Protein AF-A0A1A8E3N5-F1 (afdb_monomer_lite)

Secondary structure (DSSP, 8-state):
-HHHHHHTT--HHHHHHHHTS-HHHHHH--HHHHHHH-TTTHHHHHHHHHHHHHHHHHHTS-S-------

Structure (mmCIF, N/CA/C/O backbone):
data_AF-A0A1A8E3N5-F1
#
_entry.id   AF-A0A1A8E3N5-F1
#
loop_
_atom_site.group_PDB
_atom_site.id
_atom_site.type_symbol
_atom_site.label_atom_id
_atom_site.label_alt_id
_atom_site.label_comp_id
_atom_site.label_asym_id
_atom_site.label_entity_id
_atom_site.label_seq_id
_atom_site.pdbx_PDB_ins_code
_atom_site.Cartn_x
_atom_site.Cartn_y
_atom_site.Cartn_z
_atom_site.occupancy
_atom_site.B_iso_or_equiv
_atom_site.auth_seq_id
_atom_site.auth_comp_id
_atom_site.auth_asym_id
_atom_site.auth_atom_id
_atom_site.pdbx_PDB_model_num
ATOM 1 N N . VAL A 1 1 ? -0.448 -6.827 -6.018 1.00 87.25 1 VAL A N 1
ATOM 2 C CA . VAL A 1 1 ? -0.633 -5.774 -4.988 1.00 87.25 1 VAL A CA 1
ATOM 3 C C . VAL A 1 1 ? -1.276 -6.329 -3.728 1.00 87.25 1 VAL A C 1
ATOM 5 O O . VAL A 1 1 ? -0.654 -6.264 -2.680 1.00 87.25 1 VAL A O 1
ATOM 8 N N . ARG A 1 2 ? -2.463 -6.938 -3.824 1.00 89.50 2 ARG A N 1
ATOM 9 C CA . ARG A 1 2 ? -3.199 -7.493 -2.676 1.00 89.50 2 ARG A CA 1
ATOM 10 C C . ARG A 1 2 ? -2.369 -8.441 -1.791 1.00 89.50 2 ARG A C 1
ATOM 12 O O . ARG A 1 2 ? -2.185 -8.149 -0.619 1.00 89.50 2 ARG A O 1
ATOM 19 N N . ALA A 1 3 ? -1.723 -9.443 -2.392 1.00 90.69 3 ALA A N 1
ATOM 20 C CA . ALA A 1 3 ? -0.826 -10.363 -1.680 1.00 90.69 3 ALA A CA 1
ATOM 21 C C . ALA A 1 3 ? 0.351 -9.664 -0.967 1.00 90.69 3 ALA A C 1
ATOM 23 O O . ALA A 1 3 ? 0.773 -10.085 0.104 1.00 90.69 3 ALA A O 1
ATOM 24 N N . TRP A 1 4 ? 0.874 -8.570 -1.533 1.00 90.06 4 TRP A N 1
ATOM 25 C CA . TRP A 1 4 ? 1.936 -7.791 -0.894 1.00 90.06 4 TRP A CA 1
ATOM 26 C C . TRP A 1 4 ? 1.421 -7.039 0.338 1.00 90.06 4 TRP A C 1
ATOM 28 O O . TRP A 1 4 ? 2.107 -6.994 1.356 1.00 90.06 4 TRP A O 1
ATOM 38 N N . LEU A 1 5 ? 0.207 -6.486 0.262 1.00 90.94 5 LEU A N 1
ATOM 39 C CA . LEU A 1 5 ? -0.422 -5.811 1.395 1.00 90.94 5 LEU A CA 1
ATOM 40 C C . LEU A 1 5 ? -0.715 -6.795 2.538 1.00 90.94 5 LEU A C 1
ATOM 42 O O . LEU A 1 5 ? -0.447 -6.485 3.696 1.00 90.94 5 LEU A O 1
ATOM 46 N N . GLU A 1 6 ? -1.200 -7.994 2.206 1.00 91.44 6 GLU A N 1
ATOM 47 C CA . GLU A 1 6 ? -1.435 -9.066 3.184 1.00 91.44 6 GLU A CA 1
ATOM 48 C C . GLU A 1 6 ? -0.129 -9.535 3.827 1.00 91.44 6 GLU A C 1
ATOM 50 O O . GLU A 1 6 ? -0.045 -9.630 5.048 1.00 91.44 6 GLU A O 1
ATOM 55 N N . TYR A 1 7 ? 0.923 -9.737 3.028 1.00 90.94 7 TYR A N 1
ATOM 56 C CA . TYR A 1 7 ? 2.246 -10.114 3.531 1.00 90.94 7 TYR A CA 1
ATOM 57 C C . TYR A 1 7 ? 2.852 -9.058 4.467 1.00 90.94 7 TYR A C 1
ATOM 59 O O . TYR A 1 7 ? 3.569 -9.388 5.408 1.00 90.94 7 TYR A O 1
ATOM 67 N N . ARG A 1 8 ? 2.570 -7.772 4.230 1.00 87.75 8 ARG A N 1
ATOM 68 C CA . ARG A 1 8 ? 3.000 -6.676 5.112 1.00 87.75 8 ARG A CA 1
ATOM 69 C C . ARG A 1 8 ? 2.200 -6.589 6.415 1.00 87.75 8 ARG A C 1
ATOM 71 O O . ARG A 1 8 ? 2.614 -5.845 7.300 1.00 87.75 8 ARG A O 1
ATOM 78 N N . GLY A 1 9 ? 1.104 -7.336 6.541 1.00 89.69 9 GLY A N 1
ATOM 79 C CA . GLY A 1 9 ? 0.258 -7.344 7.732 1.00 89.69 9 GLY A CA 1
ATOM 80 C C . GLY A 1 9 ? -0.680 -6.141 7.839 1.00 89.69 9 GLY A C 1
ATOM 81 O O . GLY A 1 9 ? -1.053 -5.774 8.950 1.00 89.69 9 GLY A O 1
ATOM 82 N N . PHE A 1 10 ? -1.044 -5.511 6.716 1.00 90.81 10 PHE A N 1
ATOM 83 C CA . PHE A 1 10 ? -2.060 -4.453 6.714 1.00 90.81 10 PHE A CA 1
ATOM 84 C C . PHE A 1 10 ? -3.460 -5.016 6.983 1.00 90.81 10 PHE A C 1
ATOM 86 O O . PHE A 1 10 ? -3.747 -6.188 6.721 1.00 90.81 10 PHE A O 1
ATOM 93 N N . SER A 1 11 ? -4.360 -4.161 7.467 1.00 91.12 11 SER A N 1
ATOM 94 C CA . SER A 1 11 ? -5.748 -4.529 7.735 1.00 91.12 11 SER A CA 1
ATOM 95 C C . SER A 1 11 ? -6.476 -4.983 6.468 1.00 91.12 11 SER A C 1
ATOM 97 O O . SER A 1 11 ? -6.208 -4.510 5.360 1.00 91.12 11 SER A O 1
ATOM 99 N N . ARG A 1 12 ? -7.479 -5.858 6.625 1.00 89.69 12 ARG A N 1
ATOM 100 C CA . ARG A 1 12 ? -8.305 -6.336 5.500 1.00 89.69 12 ARG A CA 1
ATOM 101 C C . ARG A 1 12 ? -8.962 -5.187 4.737 1.00 89.69 12 ARG A C 1
ATOM 103 O O . ARG A 1 12 ? -9.123 -5.290 3.525 1.00 89.69 12 ARG A O 1
ATOM 110 N N . ILE A 1 13 ? -9.307 -4.099 5.430 1.00 90.38 13 ILE A N 1
ATOM 111 C CA . ILE A 1 13 ? -9.875 -2.888 4.822 1.00 90.38 13 ILE A CA 1
ATOM 112 C C . ILE A 1 13 ? -8.850 -2.268 3.867 1.00 90.38 13 ILE A C 1
ATOM 114 O O . ILE A 1 13 ? -9.142 -2.093 2.690 1.00 90.38 13 ILE A O 1
ATOM 118 N N . THR A 1 14 ? -7.619 -2.039 4.328 1.00 90.25 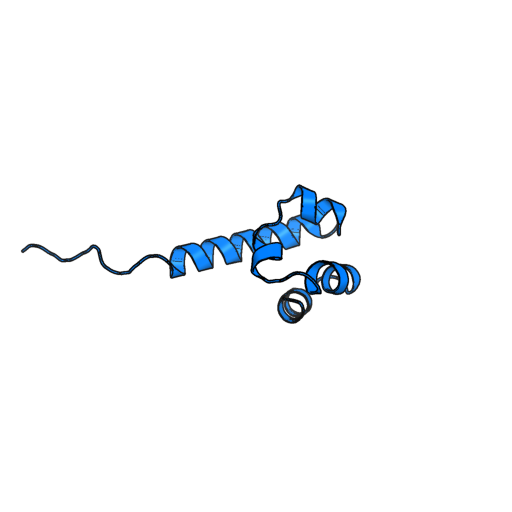14 THR A N 1
ATOM 119 C CA . THR A 1 14 ? -6.511 -1.516 3.516 1.00 90.25 14 THR A CA 1
ATOM 120 C C . THR A 1 14 ? -6.182 -2.427 2.338 1.00 90.25 14 THR A C 1
ATOM 122 O O . THR A 1 14 ? -6.025 -1.955 1.214 1.00 90.25 14 THR A O 1
ATOM 125 N N . VAL A 1 15 ? -6.143 -3.742 2.567 1.00 91.81 15 VAL A N 1
ATOM 126 C CA . VAL A 1 15 ? -5.939 -4.752 1.520 1.00 91.81 15 VAL A CA 1
ATOM 127 C C . VAL A 1 15 ? -7.055 -4.701 0.478 1.00 91.81 15 VAL A C 1
ATOM 129 O O . VAL A 1 15 ? -6.778 -4.846 -0.709 1.00 91.81 15 VAL A O 1
ATOM 132 N N . SER A 1 16 ? -8.308 -4.497 0.884 1.00 91.69 16 SER A N 1
ATOM 133 C CA . SER A 1 16 ? -9.436 -4.418 -0.046 1.00 91.69 16 SER A CA 1
ATOM 134 C C . SER A 1 16 ? -9.441 -3.096 -0.818 1.00 91.69 16 SER A C 1
ATOM 136 O O . SER A 1 16 ? -9.589 -3.115 -2.036 1.00 91.69 16 SER A O 1
ATOM 138 N N . SER A 1 17 ? -9.205 -1.965 -0.147 1.00 89.88 17 SER A N 1
ATOM 139 C CA . SER A 1 17 ? -9.235 -0.635 -0.767 1.00 89.88 17 SER A CA 1
ATOM 140 C C . SER A 1 17 ? -8.042 -0.365 -1.685 1.00 89.88 17 SER A C 1
ATOM 142 O O . SER A 1 17 ? -8.206 0.216 -2.752 1.00 89.88 17 SER A O 1
ATOM 144 N N . LEU A 1 18 ? -6.836 -0.799 -1.309 1.00 90.19 18 LEU A N 1
ATOM 145 C CA . LEU A 1 18 ? -5.634 -0.632 -2.136 1.00 90.19 18 LEU A CA 1
ATOM 146 C C . LEU A 1 18 ? -5.387 -1.832 -3.059 1.00 90.19 18 LEU A C 1
ATOM 148 O O . LEU A 1 18 ? -4.684 -1.711 -4.058 1.00 90.19 18 LEU A O 1
ATOM 152 N N . GLY A 1 19 ? -5.956 -3.000 -2.753 1.00 90.19 19 GLY A N 1
ATOM 153 C CA . GLY A 1 19 ? -5.778 -4.215 -3.549 1.00 90.19 19 GLY A CA 1
ATOM 154 C C . GLY A 1 19 ? -6.541 -4.228 -4.870 1.00 90.19 19 GLY A C 1
ATOM 155 O O . GLY A 1 19 ? -6.190 -5.035 -5.729 1.00 90.19 19 GLY A O 1
ATOM 156 N N . VAL A 1 20 ? -7.536 -3.349 -5.045 1.00 90.44 20 VAL A N 1
ATOM 157 C CA . VAL A 1 20 ? -8.210 -3.118 -6.339 1.00 90.44 20 VAL A CA 1
ATOM 158 C C . VAL A 1 20 ? -7.376 -2.258 -7.291 1.00 90.44 20 VAL A C 1
ATOM 160 O O . VAL A 1 20 ? -7.623 -2.258 -8.494 1.00 90.44 20 VAL A O 1
ATOM 163 N N . LEU A 1 21 ? -6.380 -1.537 -6.769 1.00 90.06 21 LEU A N 1
ATOM 164 C CA . LEU A 1 21 ? -5.498 -0.697 -7.568 1.00 90.06 21 LEU A CA 1
ATOM 165 C C . LEU A 1 21 ? -4.407 -1.536 -8.235 1.00 90.06 21 LEU A C 1
ATOM 167 O O . LEU A 1 21 ? -3.875 -2.500 -7.673 1.00 90.06 21 LEU A O 1
ATOM 171 N N . THR A 1 22 ? -4.016 -1.125 -9.437 1.00 89.88 22 THR A N 1
ATOM 172 C CA . THR A 1 22 ? -2.853 -1.708 -10.112 1.00 89.88 22 THR A CA 1
ATOM 173 C C . THR A 1 22 ? -1.550 -1.259 -9.447 1.00 89.88 22 THR A C 1
ATOM 175 O O . THR A 1 22 ? -1.492 -0.222 -8.784 1.00 89.88 22 THR A O 1
ATOM 178 N N . GLY A 1 23 ? -0.462 -2.014 -9.651 1.00 87.75 23 GLY A N 1
ATOM 179 C CA . GLY A 1 23 ? 0.848 -1.674 -9.077 1.00 87.75 23 GLY A CA 1
ATOM 180 C C . GLY A 1 23 ? 1.318 -0.266 -9.450 1.00 87.75 23 GLY A C 1
ATOM 181 O O . GLY A 1 23 ? 1.865 0.440 -8.610 1.00 87.75 23 GLY A O 1
ATOM 182 N N . ARG A 1 24 ? 1.018 0.185 -10.674 1.00 88.62 24 ARG A N 1
ATOM 183 C CA . ARG A 1 24 ? 1.340 1.538 -11.138 1.00 88.62 24 ARG A CA 1
ATOM 184 C C . ARG A 1 24 ? 0.519 2.612 -10.428 1.00 88.62 24 ARG A C 1
ATOM 186 O O . ARG A 1 24 ? 1.086 3.623 -10.036 1.00 88.62 24 ARG A O 1
ATOM 193 N N . GLN A 1 25 ? -0.784 2.392 -10.245 1.00 90.44 25 GLN A N 1
ATOM 194 C CA . GLN A 1 25 ? -1.646 3.330 -9.518 1.00 90.44 25 GLN A CA 1
ATOM 195 C C . GLN A 1 25 ? -1.219 3.437 -8.058 1.00 90.44 25 GLN A C 1
ATOM 197 O O . GLN A 1 25 ? -1.033 4.544 -7.573 1.00 90.44 25 GLN A O 1
ATOM 202 N N . LEU A 1 26 ? -0.974 2.306 -7.391 1.00 90.56 26 LEU A N 1
ATOM 203 C CA . LEU A 1 26 ? -0.549 2.301 -5.994 1.00 90.56 26 LEU A CA 1
ATOM 204 C C . LEU A 1 26 ? 0.806 2.999 -5.804 1.00 90.56 26 LEU A C 1
ATOM 206 O O . LEU A 1 26 ? 0.963 3.799 -4.887 1.00 90.56 26 LEU A O 1
ATOM 210 N N . LEU A 1 27 ? 1.777 2.739 -6.685 1.00 89.19 27 LEU A N 1
ATOM 211 C CA . LEU A 1 27 ? 3.054 3.456 -6.676 1.00 89.19 27 LEU A CA 1
ATOM 212 C C . LEU A 1 27 ? 2.870 4.941 -7.044 1.00 89.19 27 LEU A C 1
ATOM 214 O O . LEU A 1 27 ? 3.625 5.779 -6.575 1.00 89.19 27 LEU A O 1
ATOM 218 N N . GLY A 1 28 ? 1.867 5.312 -7.833 1.00 88.88 28 GLY A N 1
ATOM 219 C CA . GLY A 1 28 ? 1.573 6.710 -8.157 1.00 88.88 28 GLY A CA 1
ATOM 220 C C . GLY A 1 28 ? 0.932 7.518 -7.023 1.00 88.88 28 GLY A C 1
ATOM 221 O O . GLY A 1 28 ? 0.969 8.742 -7.081 1.00 88.88 28 GLY A O 1
ATOM 222 N N . MET A 1 29 ? 0.365 6.870 -6.000 1.00 90.94 29 MET A N 1
ATOM 223 C CA . MET A 1 29 ? -0.363 7.564 -4.930 1.00 90.94 29 MET A CA 1
ATOM 224 C C . MET A 1 29 ? 0.553 8.417 -4.048 1.00 90.94 29 MET A C 1
ATOM 226 O O . MET A 1 29 ? 1.658 8.002 -3.669 1.00 90.94 29 MET A O 1
ATOM 230 N N . SER A 1 30 ? 0.051 9.594 -3.668 1.00 90.25 30 SER A N 1
ATOM 231 C CA . SER A 1 30 ? 0.696 10.466 -2.690 1.00 90.25 30 SER A CA 1
ATOM 232 C C . SER A 1 30 ? 0.320 10.062 -1.267 1.00 90.25 30 SER A C 1
ATOM 234 O O . SER A 1 30 ? -0.622 9.305 -1.027 1.00 90.25 30 SER A O 1
ATOM 236 N N . LYS A 1 31 ? 1.065 10.582 -0.288 1.00 89.62 31 LYS A N 1
ATOM 237 C CA . LYS A 1 31 ? 0.779 10.342 1.131 1.00 89.62 31 LYS A CA 1
ATOM 238 C C . LYS A 1 31 ? -0.658 10.734 1.486 1.00 89.62 31 LYS A C 1
ATOM 240 O O . LYS A 1 31 ? -1.307 9.997 2.222 1.00 89.62 31 LYS A O 1
ATOM 245 N N . ASP A 1 32 ? -1.143 11.847 0.944 1.00 92.44 32 ASP A N 1
ATOM 246 C CA . ASP A 1 32 ? -2.505 12.342 1.145 1.00 92.44 32 ASP A CA 1
ATOM 247 C C . ASP A 1 32 ? -3.555 11.395 0.566 1.00 92.44 32 ASP A C 1
ATOM 249 O O . ASP A 1 32 ? -4.476 11.025 1.291 1.00 92.44 32 ASP A O 1
ATOM 253 N N . ASP A 1 33 ? -3.365 10.895 -0.661 1.00 91.38 33 ASP A N 1
ATOM 254 C CA . ASP A 1 33 ? -4.267 9.905 -1.262 1.00 91.38 33 ASP A CA 1
ATOM 255 C C . ASP A 1 33 ? -4.391 8.666 -0.371 1.00 91.38 33 ASP A C 1
ATOM 257 O O . ASP A 1 33 ? -5.491 8.228 -0.047 1.00 91.38 33 ASP A O 1
ATOM 261 N N . ILE A 1 34 ? -3.270 8.128 0.116 1.00 91.31 34 ILE A N 1
ATOM 262 C CA . ILE A 1 34 ? -3.284 6.956 1.003 1.00 91.31 34 ILE A CA 1
ATOM 263 C C . ILE A 1 34 ? -3.988 7.290 2.329 1.00 91.31 34 ILE A C 1
ATOM 265 O O . ILE A 1 34 ? -4.709 6.455 2.878 1.00 91.31 34 ILE A O 1
ATOM 269 N N . ARG A 1 35 ? -3.819 8.516 2.838 1.00 90.62 35 ARG A N 1
ATOM 270 C CA . ARG A 1 35 ? -4.438 8.989 4.083 1.00 90.62 35 ARG A CA 1
ATOM 271 C C . ARG A 1 35 ? -5.953 9.131 3.974 1.00 90.62 35 ARG A C 1
ATOM 273 O O . ARG A 1 35 ? -6.624 8.904 4.974 1.00 90.62 35 ARG A O 1
ATOM 280 N N . THR A 1 36 ? -6.484 9.441 2.788 1.00 90.44 36 THR A N 1
ATOM 281 C CA . THR A 1 36 ? -7.940 9.447 2.555 1.00 90.44 36 THR A CA 1
ATOM 282 C C . THR A 1 36 ? -8.547 8.047 2.636 1.00 90.44 36 THR A C 1
ATOM 284 O O . THR A 1 36 ? -9.668 7.889 3.108 1.00 90.44 36 THR A O 1
ATOM 287 N N . VAL A 1 37 ? -7.794 7.021 2.226 1.00 87.38 37 VAL A N 1
ATOM 288 C CA . VAL A 1 37 ? -8.261 5.629 2.202 1.00 87.38 37 VAL A CA 1
ATOM 289 C C . VAL A 1 37 ? -8.068 4.946 3.559 1.00 87.38 37 VAL A C 1
ATOM 291 O O . VAL A 1 37 ? -8.952 4.229 4.024 1.00 87.38 37 VAL A O 1
ATOM 294 N N . CYS A 1 38 ? -6.905 5.133 4.194 1.00 86.62 38 CYS A N 1
ATOM 295 C CA . CYS A 1 38 ? -6.534 4.494 5.461 1.00 86.62 38 CYS A CA 1
ATOM 296 C C . CYS A 1 38 ? -5.654 5.427 6.318 1.00 86.62 38 CYS A C 1
ATOM 298 O O . CYS A 1 38 ? -4.431 5.276 6.312 1.00 86.62 38 CYS A O 1
ATOM 300 N N . PRO A 1 39 ? -6.223 6.371 7.087 1.00 87.12 39 PRO A N 1
ATOM 301 C CA . PRO A 1 39 ? -5.443 7.373 7.822 1.00 87.12 39 PRO A CA 1
ATOM 302 C C . PRO A 1 39 ? -4.516 6.775 8.890 1.00 87.12 39 PRO A C 1
ATOM 304 O O . PRO A 1 39 ? -3.428 7.305 9.113 1.00 87.12 39 PRO A O 1
ATOM 307 N N . GLU A 1 40 ? -4.916 5.662 9.509 1.00 89.88 40 GLU A N 1
ATOM 308 C CA . GLU A 1 40 ? -4.155 4.970 10.560 1.00 89.88 40 GLU A CA 1
ATOM 309 C C . GLU A 1 40 ? -2.909 4.257 10.010 1.00 89.88 40 GLU A C 1
ATOM 311 O O . GLU A 1 40 ? -1.844 4.269 10.627 1.00 89.88 40 GLU A O 1
ATOM 316 N N . GLU A 1 41 ? -3.015 3.668 8.815 1.00 90.00 41 GLU A N 1
ATOM 317 C CA . GLU A 1 41 ? -1.941 2.874 8.202 1.00 90.00 41 GLU A CA 1
ATOM 318 C C . GLU A 1 41 ? -1.181 3.626 7.098 1.00 90.00 41 GLU A C 1
ATOM 320 O O . GLU A 1 41 ? -0.155 3.145 6.612 1.00 90.00 41 GLU A O 1
ATOM 325 N N . ALA A 1 42 ? -1.620 4.835 6.733 1.00 89.31 42 ALA A N 1
ATOM 326 C CA . ALA A 1 42 ? -1.067 5.592 5.611 1.00 89.31 42 ALA A CA 1
ATOM 327 C C . ALA A 1 42 ? 0.435 5.847 5.718 1.00 89.31 42 ALA A C 1
ATOM 329 O O . ALA 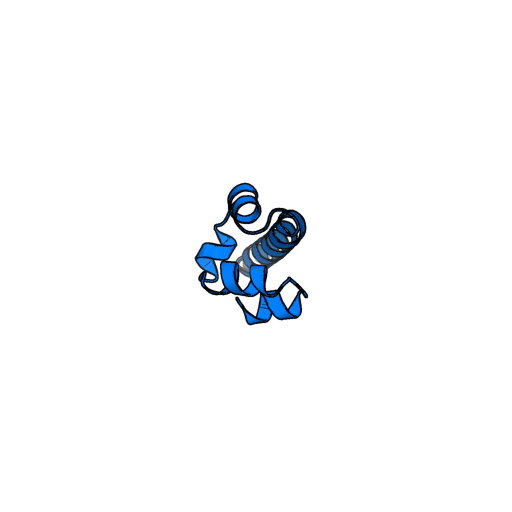A 1 42 ? 1.151 5.744 4.723 1.00 89.31 42 ALA A O 1
ATOM 330 N N . GLY A 1 43 ? 0.934 6.133 6.924 1.00 90.44 43 GLY A N 1
ATOM 331 C CA . GLY A 1 43 ? 2.368 6.314 7.153 1.00 90.44 43 GLY A CA 1
ATOM 332 C C . GLY A 1 43 ? 3.178 5.059 6.815 1.00 90.44 43 GLY A C 1
ATOM 333 O O . GLY A 1 43 ? 4.199 5.148 6.134 1.00 90.44 43 GLY A O 1
ATOM 334 N N . LYS A 1 44 ? 2.688 3.884 7.231 1.00 91.50 44 LYS A N 1
ATOM 335 C CA . LYS A 1 44 ? 3.340 2.592 6.978 1.00 91.50 44 LYS A CA 1
ATOM 336 C C . LYS A 1 44 ? 3.281 2.216 5.498 1.00 91.50 44 LYS A C 1
ATOM 338 O O . LYS A 1 44 ? 4.298 1.818 4.935 1.00 91.50 44 LYS A O 1
ATOM 343 N N . VAL A 1 45 ? 2.117 2.371 4.862 1.00 91.19 45 VAL A N 1
ATOM 344 C CA . VAL A 1 45 ? 1.930 2.078 3.431 1.00 91.19 45 VAL A CA 1
ATOM 345 C C . VAL A 1 45 ? 2.826 2.979 2.580 1.00 91.19 45 VAL A C 1
ATOM 347 O O . VAL A 1 45 ? 3.556 2.476 1.728 1.00 91.19 45 VAL A O 1
ATOM 350 N N . PHE A 1 46 ? 2.837 4.290 2.838 1.00 91.38 46 PHE A N 1
ATOM 351 C CA . PHE A 1 46 ? 3.663 5.237 2.088 1.00 91.38 46 PHE A C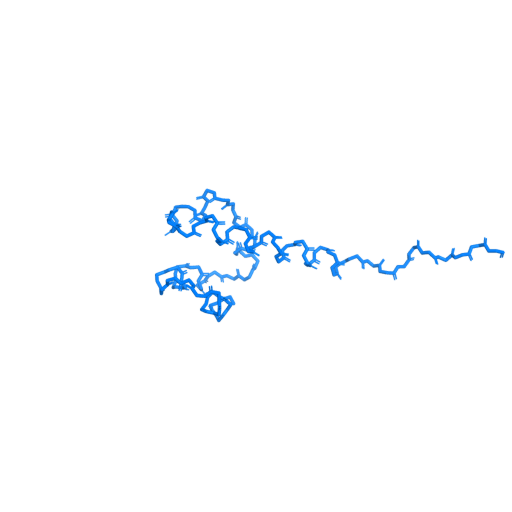A 1
ATOM 352 C C . PHE A 1 46 ? 5.157 4.935 2.233 1.00 91.38 46 PHE A C 1
ATOM 354 O O . PHE A 1 46 ? 5.874 4.908 1.237 1.00 91.38 46 PHE A O 1
ATOM 361 N N . PHE A 1 47 ? 5.626 4.642 3.451 1.00 91.75 47 PHE A N 1
A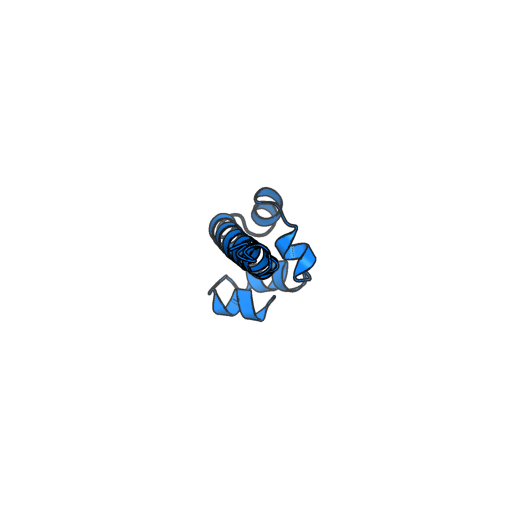TOM 362 C CA . PHE A 1 47 ? 7.024 4.277 3.691 1.00 91.75 47 PHE A CA 1
ATOM 363 C C . PHE A 1 47 ? 7.433 3.026 2.904 1.00 91.75 47 PHE A C 1
ATOM 365 O O . PHE A 1 47 ? 8.470 2.997 2.243 1.00 91.75 47 PHE A O 1
ATOM 372 N N . GLN A 1 48 ? 6.580 2.005 2.917 1.00 91.31 48 GLN A N 1
ATOM 373 C CA . GLN A 1 48 ? 6.808 0.767 2.184 1.00 91.31 48 GLN A CA 1
ATOM 374 C C . GLN A 1 48 ? 6.800 0.973 0.660 1.00 91.31 48 GLN A C 1
ATOM 376 O O . GLN A 1 48 ? 7.641 0.408 -0.040 1.00 91.31 48 GLN A O 1
ATOM 381 N N . LEU A 1 49 ? 5.902 1.816 0.142 1.00 91.31 49 LEU A N 1
ATOM 382 C CA . LEU A 1 49 ? 5.878 2.183 -1.275 1.00 91.31 49 LEU A CA 1
ATOM 383 C C . LEU A 1 49 ? 7.118 2.970 -1.690 1.00 91.31 49 LEU A C 1
ATOM 385 O O . LEU A 1 49 ? 7.647 2.711 -2.766 1.00 91.31 49 LEU A O 1
ATOM 389 N N . GLN A 1 50 ? 7.609 3.882 -0.847 1.00 91.12 50 GLN A N 1
ATOM 390 C CA . GLN A 1 50 ? 8.868 4.585 -1.100 1.00 91.12 50 GLN A CA 1
ATOM 391 C C . GLN A 1 50 ? 10.043 3.611 -1.175 1.00 91.12 50 GLN A C 1
ATOM 393 O O . GLN A 1 50 ? 10.821 3.697 -2.117 1.00 91.12 50 GLN A O 1
ATOM 398 N N . GLY A 1 51 ? 10.120 2.629 -0.270 1.00 90.94 51 GLY A N 1
ATOM 399 C CA . GLY A 1 51 ? 11.131 1.571 -0.348 1.00 90.94 51 GLY A CA 1
ATOM 400 C C . GLY A 1 51 ? 11.082 0.807 -1.675 1.00 90.94 51 GLY A C 1
ATOM 401 O O . GLY A 1 51 ? 12.108 0.639 -2.326 1.00 90.94 51 GLY A O 1
ATOM 402 N N . ILE A 1 52 ? 9.885 0.418 -2.129 1.00 89.69 52 ILE A N 1
ATOM 403 C CA . ILE A 1 52 ? 9.713 -0.262 -3.424 1.00 89.69 52 ILE A CA 1
ATOM 404 C C . ILE A 1 52 ? 10.116 0.638 -4.591 1.00 89.69 52 ILE A C 1
ATOM 406 O O . ILE A 1 52 ? 10.783 0.168 -5.507 1.00 89.69 52 ILE A O 1
ATOM 410 N N . LYS A 1 53 ? 9.728 1.917 -4.576 1.00 89.06 53 LYS A N 1
ATOM 411 C CA . LYS A 1 53 ? 10.109 2.886 -5.614 1.00 89.06 53 LYS A CA 1
ATOM 412 C C . LYS A 1 53 ? 11.617 3.049 -5.689 1.00 89.06 53 LYS A C 1
ATOM 414 O O . LYS A 1 53 ? 12.158 3.019 -6.786 1.00 89.06 53 LYS A O 1
ATOM 419 N N . SER A 1 54 ? 12.284 3.180 -4.544 1.00 90.75 54 SER A N 1
ATOM 420 C CA . SER A 1 54 ? 13.741 3.253 -4.475 1.00 90.75 54 SER A CA 1
ATOM 421 C C . SER A 1 54 ? 14.379 1.982 -5.026 1.00 90.75 54 SER A C 1
ATOM 423 O O . SER A 1 54 ? 15.236 2.074 -5.894 1.00 90.75 5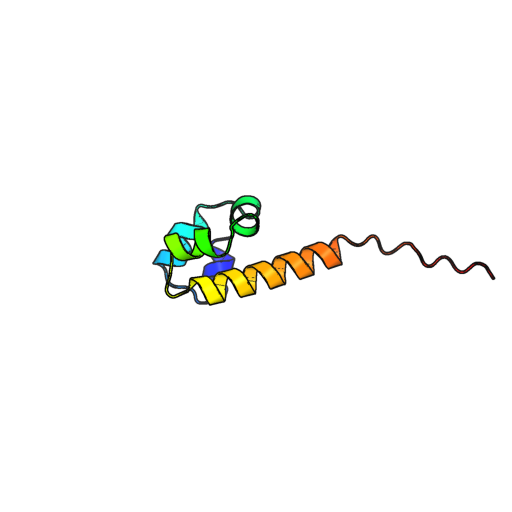4 SER A O 1
ATOM 425 N N . SER A 1 55 ? 13.924 0.796 -4.610 1.00 88.81 55 SER A N 1
ATOM 426 C CA . SER A 1 55 ? 14.436 -0.471 -5.148 1.00 88.81 55 SER A CA 1
ATOM 427 C C . SER A 1 55 ? 14.201 -0.614 -6.652 1.00 88.81 55 SER A C 1
ATOM 429 O O . SER A 1 55 ? 15.073 -1.110 -7.354 1.00 88.81 55 SER A O 1
ATOM 431 N N . LEU A 1 56 ? 13.049 -0.170 -7.157 1.00 87.00 56 LEU A N 1
ATOM 432 C CA . LEU A 1 56 ? 12.739 -0.190 -8.585 1.00 87.00 56 LEU A CA 1
ATOM 433 C C . LEU A 1 56 ? 13.611 0.798 -9.369 1.00 87.00 56 LEU A C 1
ATOM 435 O O . LEU A 1 56 ? 14.067 0.460 -10.454 1.00 87.00 56 LEU A O 1
ATOM 439 N N . ALA A 1 57 ? 13.858 1.990 -8.819 1.00 86.31 57 ALA A N 1
ATOM 440 C CA . ALA A 1 57 ? 14.733 2.990 -9.420 1.00 86.31 57 ALA A CA 1
ATOM 441 C C . ALA A 1 57 ? 16.179 2.483 -9.508 1.00 86.31 57 ALA A C 1
ATOM 443 O O . ALA A 1 57 ? 16.764 2.532 -10.584 1.00 86.31 57 ALA A O 1
ATOM 444 N N . LEU A 1 58 ? 16.703 1.906 -8.422 1.00 86.50 58 LEU A N 1
ATOM 445 C CA . LEU A 1 58 ? 18.028 1.274 -8.384 1.00 86.50 58 LEU A CA 1
ATOM 446 C C . LEU A 1 58 ? 18.120 0.090 -9.358 1.00 86.50 58 LEU A C 1
ATOM 448 O O . LEU A 1 58 ? 19.101 -0.065 -10.073 1.00 86.50 58 LEU A O 1
ATOM 452 N N . ALA A 1 59 ? 17.072 -0.735 -9.440 1.00 79.94 59 ALA A N 1
ATOM 453 C CA . ALA A 1 59 ? 17.014 -1.836 -10.402 1.00 79.94 59 ALA A CA 1
ATOM 454 C C . ALA A 1 59 ? 16.911 -1.358 -11.861 1.00 79.94 59 ALA A C 1
ATOM 456 O O . ALA A 1 59 ? 17.208 -2.124 -12.775 1.00 79.94 59 ALA A O 1
ATOM 457 N N . SER A 1 60 ? 16.469 -0.117 -12.087 1.00 70.31 60 SER A N 1
ATOM 458 C CA . SER A 1 60 ? 16.397 0.495 -13.415 1.00 70.31 60 SER A CA 1
ATOM 459 C C . SER A 1 60 ? 17.684 1.206 -13.835 1.00 70.31 60 SER A C 1
ATOM 461 O O . SER A 1 60 ? 17.761 1.659 -14.975 1.00 70.31 60 SER A O 1
ATOM 463 N N . GLU A 1 61 ? 18.693 1.296 -12.958 1.00 63.81 61 GLU A N 1
ATOM 464 C CA . GLU A 1 61 ? 20.002 1.824 -13.332 1.00 63.81 61 GLU A CA 1
ATOM 465 C C . GLU A 1 61 ? 20.677 0.852 -14.316 1.00 63.81 61 GLU A C 1
ATOM 467 O O . GLU A 1 61 ? 20.929 -0.307 -13.969 1.00 63.81 61 GLU A O 1
ATOM 472 N N . PRO A 1 62 ? 20.986 1.276 -15.556 1.00 58.16 62 PRO A N 1
ATOM 473 C CA . PRO A 1 62 ? 21.792 0.461 -16.443 1.00 58.16 62 PRO A CA 1
ATOM 474 C C . PRO A 1 62 ? 23.207 0.393 -15.863 1.00 58.16 62 PRO A C 1
ATOM 476 O O . PRO A 1 62 ? 23.962 1.365 -15.895 1.00 58.16 62 PRO A O 1
ATOM 479 N N . SER A 1 63 ? 23.574 -0.771 -15.328 1.00 59.38 63 SER A N 1
ATOM 480 C CA . SER A 1 63 ? 24.963 -1.117 -15.026 1.00 59.38 63 SER A CA 1
ATOM 481 C C . SER A 1 63 ? 25.770 -1.040 -16.328 1.00 59.38 63 SER A C 1
ATOM 483 O O . SER A 1 63 ? 25.749 -1.964 -17.136 1.00 59.38 63 SER A O 1
ATOM 485 N N . GLY A 1 64 ? 26.387 0.110 -16.612 1.00 61.50 64 GLY A N 1
ATOM 486 C CA . GLY A 1 64 ? 27.012 0.318 -17.921 1.00 61.50 64 GLY A CA 1
ATOM 487 C C . GLY A 1 64 ? 27.872 1.565 -18.103 1.00 61.50 64 GLY A C 1
ATOM 488 O O . GLY A 1 64 ? 28.233 1.862 -19.236 1.00 61.50 64 GLY A O 1
ATOM 489 N N . MET A 1 65 ? 28.235 2.298 -17.047 1.00 59.47 65 MET A N 1
ATOM 490 C CA . MET A 1 65 ? 29.131 3.461 -17.177 1.00 59.47 65 MET A CA 1
ATOM 491 C C . MET A 1 65 ? 30.333 3.374 -16.232 1.00 59.47 65 MET A C 1
ATOM 493 O O . MET A 1 65 ? 30.623 4.292 -15.476 1.00 59.47 65 MET A O 1
ATOM 497 N N . TYR A 1 66 ? 31.063 2.262 -16.301 1.00 58.16 66 TYR A N 1
ATOM 498 C CA . TYR A 1 66 ? 32.478 2.239 -15.926 1.00 58.16 66 TYR A CA 1
ATOM 499 C C . TYR A 1 66 ? 33.241 1.338 -16.902 1.00 58.16 66 TYR A C 1
ATOM 501 O O . TYR A 1 66 ? 33.719 0.264 -16.552 1.00 58.16 66 TYR A O 1
ATOM 509 N N . ASN A 1 67 ? 33.303 1.751 -18.172 1.00 59.22 67 ASN A N 1
ATOM 510 C CA . ASN A 1 67 ? 34.344 1.245 -19.058 1.00 59.22 67 ASN A CA 1
ATOM 511 C C . ASN A 1 67 ? 35.599 2.076 -18.809 1.00 59.22 67 ASN A C 1
ATOM 513 O O . ASN A 1 67 ? 35.700 3.238 -19.196 1.00 59.22 67 ASN A O 1
ATOM 517 N N . SER A 1 68 ? 36.505 1.434 -18.082 1.00 52.72 68 SER A N 1
ATOM 518 C CA . SER A 1 68 ? 37.883 1.818 -17.843 1.00 52.72 68 SER A CA 1
ATOM 519 C C . SER A 1 68 ? 38.576 2.140 -19.170 1.00 52.72 68 SER A C 1
ATOM 521 O O . SER A 1 68 ? 38.763 1.253 -19.997 1.00 52.72 68 SER A O 1
ATOM 523 N N . HIS A 1 69 ? 38.960 3.398 -19.376 1.00 52.78 69 HIS A N 1
ATOM 524 C CA . HIS A 1 69 ? 39.973 3.753 -20.368 1.00 52.78 69 HIS A CA 1
ATOM 525 C C . HIS A 1 69 ? 41.315 3.721 -19.628 1.00 52.78 69 HIS A C 1
ATOM 527 O O . HIS A 1 69 ? 41.660 4.671 -18.926 1.00 52.78 69 HIS A O 1
ATOM 533 N N . TYR A 1 70 ? 41.988 2.572 -19.699 1.00 50.47 70 TYR A N 1
ATOM 534 C CA . TYR A 1 70 ? 43.431 2.455 -19.482 1.00 50.47 70 TYR A CA 1
ATOM 535 C C . TYR A 1 70 ? 44.106 2.392 -20.848 1.00 50.47 70 TYR A C 1
ATOM 537 O O . TYR A 1 70 ? 43.519 1.738 -21.742 1.00 50.47 70 TYR A O 1
#

pLDDT: mean 84.89, std 11.63, range [50.47, 92.44]

InterPro domains:
  IPR013761 Sterile alpha motif/pointed domain superfamily [G3DSA:1.10.150.50] (1-58)
  IPR013761 Sterile alpha motif/pointed domain superfamily [SSF47769] (1-51)
  IPR039801 Epidermal growth fa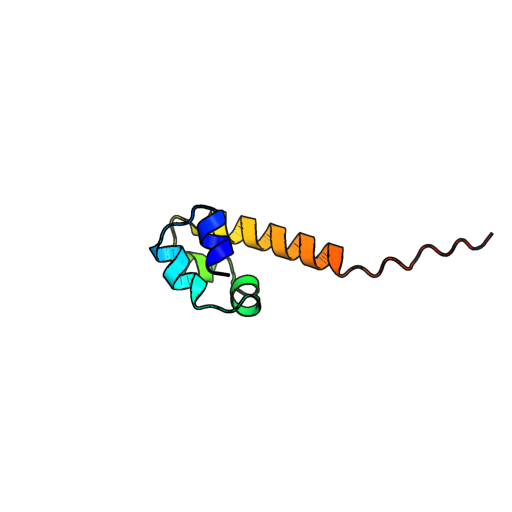ctor receptor kinase substrate 8-like [PTHR12287] (1-57)
  IPR041418 SAM domain [PF18016] (1-50)

Organism: Nothobranchius kadleci (NCBI:txid1051664)

Sequence (70 aa):
VRAWLEYRGFSRITVSSLGVLTGRQLLGMSKDDIRTVCPEEAGKVFFQLQGIKSSLALASEPSGMYNSHY

Radius of gyration: 15.97 Å; chains: 1; bounding box: 53×23×31 Å

Foldseek 3Di:
DLVVCVVVVHDPQLSVQCVVDDPVVLLVDDLVNLCVRPVPCSVVSVVVSVVVVVVVVVVPDPPDPDPDDD